Protein AF-A0A1H5SXU6-F1 (afdb_monomer_lite)

Organism: NCBI:txid44577

Secondary structure (DSSP, 8-state):
-HHHHHHHHHHHHHHHHHHHHHHHHHS-SS-S-S------HHHHHHHHHHHHHHHHHHHS-----GGG--

Sequence (70 aa):
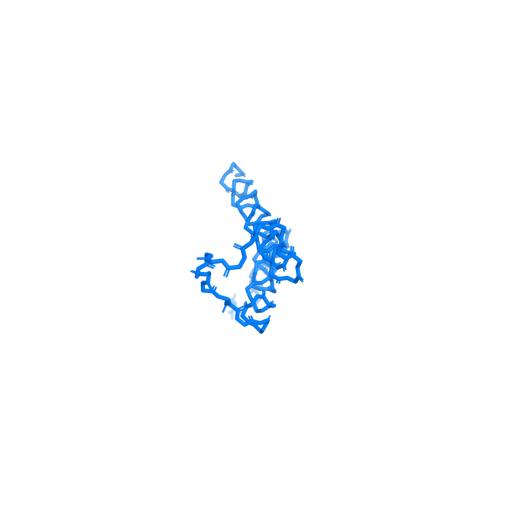MTIQKIFVFSLMTMLLTLFVMYVNIEHPAINVNMGSALLSDEVLMGSALFIIYLLLSSFYPKKASRRLIK

pLDDT: mean 76.73, std 15.17, range [41.03, 93.25]

Radius of gyration: 17.48 Å; chains: 1; bounding box: 52×17×38 Å

Structure (mmCIF, N/CA/C/O backbone):
data_AF-A0A1H5SXU6-F1
#
_entry.id   AF-A0A1H5SXU6-F1
#
loop_
_atom_site.group_PDB
_atom_site.id
_atom_site.type_symbol
_atom_site.label_atom_id
_atom_site.label_alt_id
_atom_site.label_comp_id
_atom_site.label_asym_id
_atom_site.label_entity_id
_atom_site.label_seq_id
_atom_site.pdbx_PDB_ins_code
_atom_site.Cartn_x
_atom_site.Cartn_y
_atom_site.Cartn_z
_atom_site.occupancy
_atom_site.B_iso_or_equiv
_atom_site.auth_seq_id
_atom_site.auth_comp_id
_atom_site.auth_asym_id
_atom_site.auth_atom_id
_atom_site.pdbx_PDB_model_num
ATOM 1 N N . MET A 1 1 ? -4.763 6.416 21.219 1.00 65.75 1 MET A N 1
ATOM 2 C CA . MET A 1 1 ? -4.490 7.541 20.290 1.00 65.75 1 MET A CA 1
ATOM 3 C C . MET A 1 1 ? -3.108 7.472 19.644 1.00 65.75 1 MET A C 1
ATOM 5 O O . MET A 1 1 ? -3.039 7.617 18.434 1.00 65.75 1 MET A O 1
ATOM 9 N N . THR A 1 2 ? -2.021 7.232 20.388 1.00 82.00 2 THR A N 1
ATOM 10 C CA . THR A 1 2 ? -0.647 7.182 19.836 1.00 82.00 2 THR A CA 1
ATOM 11 C C . THR A 1 2 ? -0.476 6.145 18.720 1.00 82.00 2 THR A C 1
ATOM 13 O O . THR A 1 2 ? 0.029 6.473 17.655 1.00 82.00 2 THR A O 1
ATOM 16 N N . ILE A 1 3 ? -0.998 4.930 18.913 1.00 84.50 3 ILE A N 1
ATOM 17 C CA . ILE A 1 3 ? -0.912 3.836 17.927 1.00 84.50 3 ILE A CA 1
ATOM 18 C C . ILE A 1 3 ? -1.644 4.183 16.620 1.00 84.50 3 ILE A C 1
ATOM 20 O O . ILE A 1 3 ? -1.113 3.958 15.540 1.00 84.50 3 ILE A O 1
ATOM 24 N N . GLN A 1 4 ? -2.827 4.801 16.702 1.00 84.38 4 GLN A N 1
ATOM 25 C CA . GLN A 1 4 ? -3.589 5.224 15.521 1.00 84.38 4 GLN A CA 1
ATOM 26 C C . GLN A 1 4 ? -2.853 6.313 14.728 1.00 84.38 4 GLN A C 1
ATOM 28 O O . GLN A 1 4 ? -2.838 6.275 13.503 1.00 84.38 4 GLN A O 1
ATOM 33 N N . LYS A 1 5 ? -2.204 7.261 15.417 1.00 85.75 5 LYS A N 1
ATOM 34 C CA . LYS A 1 5 ? -1.391 8.298 14.765 1.00 85.75 5 LYS A CA 1
ATOM 35 C C . LYS A 1 5 ? -0.186 7.696 14.037 1.00 85.75 5 LYS A C 1
ATOM 37 O O . LYS A 1 5 ? 0.066 8.065 12.897 1.00 85.75 5 LYS A O 1
ATOM 42 N N . ILE A 1 6 ? 0.506 6.742 14.666 1.00 91.44 6 ILE A N 1
ATOM 43 C CA . ILE A 1 6 ? 1.629 6.015 14.051 1.00 91.44 6 ILE A CA 1
ATOM 44 C C . ILE A 1 6 ? 1.152 5.216 12.831 1.00 91.44 6 ILE A C 1
ATOM 46 O O . ILE A 1 6 ? 1.789 5.255 11.784 1.00 91.44 6 ILE A O 1
ATOM 50 N N . PHE A 1 7 ? 0.003 4.545 12.936 1.00 89.81 7 PHE A N 1
ATOM 51 C CA . PHE A 1 7 ? -0.598 3.800 11.830 1.00 89.81 7 PHE A CA 1
ATOM 52 C C . PHE A 1 7 ? -0.934 4.701 10.633 1.00 89.81 7 PHE A C 1
ATOM 54 O O . PHE A 1 7 ? -0.567 4.388 9.505 1.00 89.81 7 PHE A O 1
ATOM 61 N N . VAL A 1 8 ? -1.568 5.854 10.874 1.00 91.38 8 VAL A N 1
ATOM 62 C CA . VAL A 1 8 ? -1.872 6.836 9.819 1.00 91.38 8 VAL A CA 1
ATOM 63 C C . VAL A 1 8 ? -0.594 7.380 9.186 1.00 91.38 8 VAL A C 1
ATOM 65 O O . VAL A 1 8 ? -0.514 7.465 7.964 1.00 91.38 8 VAL A O 1
ATOM 68 N N . PHE A 1 9 ? 0.414 7.712 9.995 1.00 92.44 9 PHE A N 1
ATOM 69 C CA . PHE A 1 9 ? 1.698 8.188 9.487 1.00 92.44 9 PHE A CA 1
ATOM 70 C C . PHE A 1 9 ? 2.374 7.140 8.591 1.00 92.44 9 PHE A C 1
ATOM 72 O O . PHE A 1 9 ? 2.805 7.470 7.491 1.00 92.44 9 PHE A O 1
ATOM 79 N N . SER A 1 10 ? 2.371 5.871 9.010 1.00 93.25 10 SER A N 1
ATOM 80 C CA . SER A 1 10 ? 2.893 4.747 8.222 1.00 93.25 10 SER A CA 1
ATOM 81 C C . SER A 1 10 ? 2.191 4.610 6.862 1.00 93.25 10 SER A C 1
ATOM 83 O O . SER A 1 10 ? 2.846 4.552 5.819 1.00 93.25 10 SER A O 1
ATOM 85 N N . LEU A 1 11 ? 0.855 4.659 6.839 1.00 92.81 11 LEU A N 1
ATOM 86 C CA . LEU A 1 11 ? 0.086 4.600 5.591 1.00 92.81 11 LEU A CA 1
ATOM 87 C C . LEU A 1 11 ? 0.391 5.781 4.657 1.00 92.81 11 LEU A C 1
ATOM 89 O O . LEU A 1 11 ? 0.521 5.587 3.451 1.00 92.81 11 LEU A O 1
ATOM 93 N N . MET A 1 12 ? 0.557 6.988 5.206 1.00 92.44 12 MET A N 1
ATOM 94 C CA . MET A 1 12 ? 0.941 8.168 4.423 1.00 92.44 12 MET A CA 1
ATOM 95 C C . MET A 1 12 ? 2.338 8.023 3.817 1.00 92.44 12 MET A C 1
ATOM 97 O O . MET A 1 12 ? 2.525 8.327 2.641 1.00 92.44 12 MET A O 1
ATOM 101 N N . THR A 1 13 ? 3.309 7.504 4.578 1.00 93.12 13 THR A N 1
ATOM 102 C CA . THR A 1 13 ? 4.655 7.242 4.047 1.00 93.12 13 THR A CA 1
ATOM 103 C C . THR A 1 13 ? 4.640 6.193 2.938 1.00 93.12 13 THR A C 1
ATOM 105 O O . THR A 1 13 ? 5.311 6.374 1.929 1.00 93.12 13 THR A O 1
ATOM 108 N N . MET A 1 14 ? 3.814 5.152 3.068 1.00 91.94 14 MET A N 1
ATOM 109 C CA . MET A 1 14 ? 3.679 4.093 2.066 1.00 91.94 14 MET A CA 1
ATOM 110 C C . MET A 1 14 ? 3.089 4.621 0.747 1.00 91.94 14 MET A C 1
ATOM 112 O O . MET A 1 14 ? 3.584 4.289 -0.327 1.00 91.94 14 MET A O 1
ATOM 116 N N . LEU A 1 15 ? 2.093 5.510 0.825 1.00 91.44 15 LEU A N 1
ATOM 117 C CA . LEU A 1 15 ? 1.531 6.224 -0.330 1.00 91.44 15 LEU A CA 1
ATOM 118 C C . LEU A 1 15 ? 2.587 7.080 -1.042 1.00 91.44 15 LEU A C 1
ATOM 120 O O . LEU A 1 15 ? 2.673 7.078 -2.268 1.00 91.44 15 LEU A O 1
ATOM 124 N N . LEU A 1 16 ? 3.417 7.780 -0.266 1.00 90.62 16 LEU A N 1
ATOM 125 C CA . LEU A 1 16 ? 4.477 8.634 -0.795 1.00 90.62 16 LEU A CA 1
ATOM 126 C C . LEU A 1 16 ? 5.573 7.811 -1.490 1.00 90.62 16 LEU A C 1
ATOM 128 O O . LEU A 1 16 ? 6.037 8.189 -2.562 1.00 90.62 16 LEU A O 1
ATOM 132 N N . THR A 1 17 ? 5.945 6.657 -0.929 1.00 88.69 17 THR A N 1
ATOM 133 C CA . THR A 1 17 ? 6.888 5.722 -1.560 1.00 88.69 17 THR A CA 1
ATOM 134 C C . THR A 1 17 ? 6.344 5.169 -2.876 1.00 88.69 17 THR A C 1
ATOM 136 O O . THR A 1 17 ? 7.082 5.142 -3.858 1.00 88.69 17 THR A O 1
ATOM 139 N N . LEU A 1 18 ? 5.064 4.780 -2.927 1.00 86.75 18 LEU A N 1
ATOM 140 C CA . LEU A 1 18 ? 4.433 4.319 -4.170 1.00 86.75 18 LEU A CA 1
ATOM 141 C C . LEU A 1 18 ? 4.414 5.417 -5.238 1.00 86.75 18 LEU A C 1
ATOM 143 O O . LEU A 1 18 ? 4.716 5.141 -6.394 1.00 86.75 18 LEU A O 1
ATOM 147 N N . PHE A 1 19 ? 4.136 6.664 -4.850 1.00 84.69 19 PHE A N 1
ATOM 148 C CA . PHE A 1 19 ? 4.177 7.802 -5.768 1.00 84.69 19 PHE A CA 1
ATOM 149 C C . PHE A 1 19 ? 5.582 8.041 -6.337 1.00 84.69 19 PHE A C 1
ATOM 151 O O . PHE A 1 19 ? 5.749 8.191 -7.544 1.00 84.69 19 PHE A O 1
ATOM 158 N N . VAL A 1 20 ? 6.614 8.017 -5.489 1.00 85.00 20 VAL A N 1
ATOM 159 C CA . VAL A 1 20 ? 8.012 8.144 -5.936 1.00 85.00 20 VAL A CA 1
ATOM 160 C C . VAL A 1 20 ? 8.406 6.987 -6.854 1.00 85.00 20 VAL A C 1
ATOM 162 O O . VAL A 1 20 ? 9.123 7.195 -7.831 1.00 85.00 20 VAL A O 1
ATOM 165 N N . MET A 1 21 ? 7.942 5.771 -6.565 1.00 81.94 21 MET A N 1
ATOM 166 C CA . MET A 1 21 ? 8.194 4.607 -7.412 1.00 81.94 21 MET A CA 1
ATOM 167 C C . MET A 1 21 ? 7.538 4.773 -8.788 1.00 81.94 21 MET A C 1
ATOM 169 O O . MET A 1 21 ? 8.213 4.571 -9.790 1.00 81.94 21 MET A O 1
ATOM 173 N N . TYR A 1 22 ? 6.283 5.226 -8.837 1.00 81.19 22 TYR A N 1
ATOM 174 C CA . TYR A 1 22 ? 5.563 5.525 -10.078 1.00 81.19 22 TYR A CA 1
ATOM 175 C C . TYR A 1 22 ? 6.271 6.594 -10.928 1.00 81.19 22 TYR A C 1
ATOM 177 O O . TYR A 1 22 ? 6.550 6.371 -12.101 1.00 81.19 22 TYR A O 1
ATOM 185 N N . VAL A 1 23 ? 6.663 7.724 -10.327 1.00 79.50 23 VAL A N 1
ATOM 186 C CA . VAL A 1 23 ? 7.362 8.805 -11.049 1.00 79.50 23 VAL A CA 1
ATOM 187 C C . VAL A 1 23 ? 8.714 8.340 -11.599 1.00 79.50 23 VAL A C 1
ATOM 189 O O . VAL A 1 23 ? 9.074 8.677 -12.724 1.00 79.50 23 VAL A O 1
ATOM 192 N N . ASN A 1 24 ? 9.461 7.539 -10.834 1.00 74.19 24 ASN A N 1
ATOM 193 C CA . ASN A 1 24 ? 10.736 6.983 -11.297 1.00 74.19 24 ASN A CA 1
ATOM 194 C C . ASN A 1 24 ? 10.570 5.929 -12.404 1.00 74.19 24 ASN A C 1
ATOM 196 O O . ASN A 1 24 ? 11.513 5.710 -13.162 1.00 74.19 24 ASN A O 1
ATOM 200 N N . ILE A 1 25 ? 9.409 5.271 -12.489 1.00 70.94 25 ILE A N 1
ATOM 201 C CA . ILE A 1 25 ? 9.074 4.342 -13.574 1.00 70.94 25 ILE A CA 1
ATOM 202 C C . ILE A 1 25 ? 8.820 5.113 -14.875 1.00 70.94 25 ILE A C 1
ATOM 204 O O . ILE A 1 25 ? 9.390 4.761 -15.906 1.00 70.94 25 ILE A O 1
ATOM 208 N N . GLU A 1 26 ? 8.011 6.175 -14.834 1.00 63.38 26 GLU A N 1
ATOM 209 C CA . GLU A 1 26 ? 7.685 6.965 -16.030 1.00 63.38 26 GLU A CA 1
ATOM 210 C C . GLU 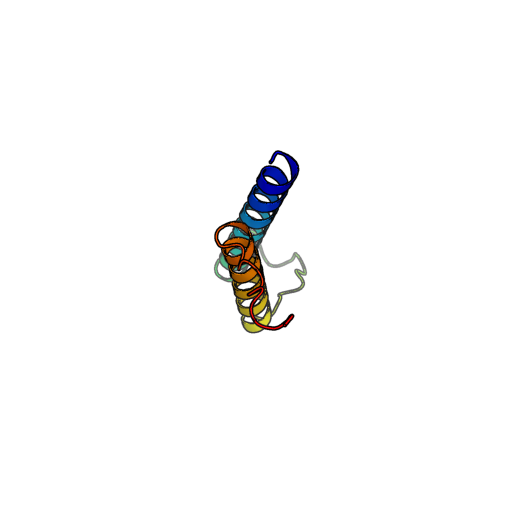A 1 26 ? 8.864 7.821 -16.517 1.00 63.38 26 GLU A C 1
ATOM 212 O O . GLU A 1 26 ? 9.059 8.004 -17.722 1.00 63.38 26 GLU A O 1
ATOM 217 N N . HIS A 1 27 ? 9.670 8.344 -15.590 1.00 63.81 27 HIS A N 1
ATOM 218 C CA . HIS A 1 27 ? 10.810 9.212 -15.880 1.00 63.81 27 HIS A CA 1
ATOM 219 C C . HIS A 1 27 ? 12.057 8.737 -15.124 1.00 63.81 27 HIS A C 1
ATOM 221 O O . HIS A 1 27 ? 12.421 9.317 -14.095 1.00 63.81 27 HIS A O 1
ATOM 227 N N . PRO A 1 28 ? 12.744 7.690 -15.619 1.00 62.62 28 PRO A N 1
ATOM 228 C CA . PRO A 1 28 ? 13.934 7.167 -14.966 1.00 62.62 28 PRO A CA 1
ATOM 229 C C . PRO A 1 28 ? 15.049 8.219 -14.986 1.00 62.62 28 PRO A C 1
ATOM 231 O O . PRO A 1 28 ? 15.706 8.447 -15.999 1.00 62.62 28 PRO A O 1
ATOM 234 N N . ALA A 1 29 ? 15.282 8.858 -13.839 1.00 59.34 29 ALA A N 1
ATOM 235 C CA . ALA A 1 29 ? 16.328 9.866 -13.677 1.00 59.34 29 ALA A CA 1
ATOM 236 C C . ALA A 1 29 ? 17.752 9.265 -13.695 1.00 59.34 29 ALA A C 1
ATOM 238 O O . ALA A 1 29 ? 18.729 10.005 -13.806 1.00 59.34 29 ALA A O 1
ATOM 239 N N . ILE A 1 30 ? 17.890 7.935 -13.574 1.00 58.59 30 ILE A N 1
ATOM 240 C CA . ILE A 1 30 ? 19.176 7.228 -13.488 1.00 58.59 30 ILE A CA 1
ATOM 241 C C . ILE A 1 30 ? 19.153 5.983 -14.396 1.00 58.59 30 ILE A C 1
ATOM 243 O O . ILE A 1 30 ? 18.420 5.030 -14.160 1.00 58.59 30 ILE A O 1
ATOM 247 N N . ASN A 1 31 ? 19.969 6.045 -15.451 1.00 52.03 31 ASN A N 1
ATOM 248 C CA . ASN A 1 31 ? 20.384 5.019 -16.420 1.00 52.03 31 ASN A CA 1
ATOM 249 C C . ASN A 1 31 ? 19.984 3.540 -16.128 1.00 52.03 31 ASN A C 1
ATOM 251 O O . ASN A 1 31 ? 20.665 2.841 -15.380 1.00 52.03 31 ASN A O 1
ATOM 255 N N . VAL A 1 32 ? 18.888 3.108 -16.770 1.00 55.00 32 VAL A N 1
ATOM 256 C CA . VAL A 1 32 ? 18.445 1.802 -17.345 1.00 55.00 32 VAL A CA 1
ATOM 257 C C . VAL A 1 32 ? 19.076 0.430 -17.002 1.00 55.00 32 VAL A C 1
ATOM 259 O O . VAL A 1 32 ? 18.681 -0.549 -17.626 1.00 55.00 32 VAL A O 1
ATOM 262 N N . ASN A 1 33 ? 19.955 0.258 -16.010 1.00 54.66 33 ASN A N 1
ATOM 263 C CA . ASN A 1 33 ? 20.510 -1.075 -15.687 1.00 54.66 33 ASN A CA 1
ATOM 264 C C . ASN A 1 33 ? 20.193 -1.603 -14.278 1.00 54.66 33 ASN A C 1
ATOM 266 O O . ASN A 1 33 ? 20.713 -2.641 -13.870 1.00 54.66 33 ASN A O 1
ATOM 270 N N . MET A 1 34 ? 19.324 -0.923 -13.531 1.00 51.94 34 MET A N 1
ATOM 271 C CA . MET A 1 34 ? 18.738 -1.484 -12.316 1.00 51.94 34 MET A CA 1
ATOM 272 C C . MET A 1 34 ? 17.485 -2.255 -12.711 1.00 51.94 34 MET A C 1
ATOM 274 O O . MET A 1 34 ? 16.461 -1.656 -13.020 1.00 51.94 34 MET A O 1
ATOM 278 N N . GLY A 1 35 ? 17.585 -3.586 -12.722 1.00 53.62 35 GLY A N 1
ATOM 279 C CA . GLY A 1 35 ? 16.437 -4.481 -12.826 1.00 53.62 35 G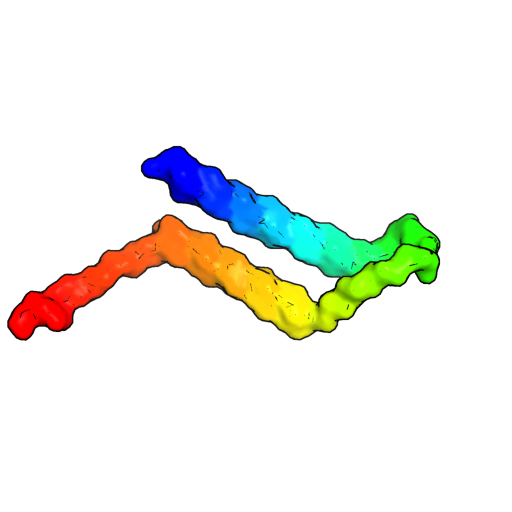LY A CA 1
ATOM 280 C C . GLY A 1 35 ? 15.488 -4.238 -11.658 1.00 53.62 35 GLY A C 1
ATOM 281 O O . GLY A 1 35 ? 15.597 -4.876 -10.614 1.00 53.62 35 GLY A O 1
ATOM 282 N N . SER A 1 36 ? 14.592 -3.270 -11.803 1.00 54.50 36 SER A N 1
ATOM 283 C CA . SER A 1 36 ? 13.502 -3.054 -10.872 1.00 54.50 36 SER A CA 1
ATOM 284 C C . SER A 1 36 ? 12.366 -3.975 -11.290 1.00 54.50 36 SER A C 1
ATOM 286 O O . SER A 1 36 ? 11.989 -4.049 -12.460 1.00 54.50 36 SER A O 1
ATOM 288 N N . ALA A 1 37 ? 11.836 -4.724 -10.327 1.00 56.59 37 ALA A N 1
ATOM 289 C CA . ALA A 1 37 ? 10.565 -5.404 -10.484 1.00 56.59 37 ALA A CA 1
ATOM 290 C C . ALA A 1 37 ? 9.491 -4.324 -10.686 1.00 56.59 37 ALA A C 1
ATOM 292 O O . ALA A 1 37 ? 8.945 -3.784 -9.725 1.00 56.59 37 ALA A O 1
ATOM 293 N N . LEU A 1 38 ? 9.278 -3.951 -11.947 1.00 65.94 38 LEU A N 1
ATOM 294 C CA . LEU A 1 38 ? 8.210 -3.074 -12.396 1.00 65.94 38 LEU A CA 1
ATOM 295 C C . LEU A 1 38 ? 6.889 -3.730 -12.000 1.00 65.94 38 LEU A C 1
ATOM 297 O O . LEU A 1 38 ? 6.473 -4.735 -12.577 1.00 65.94 38 LEU A O 1
ATOM 301 N N . LEU A 1 39 ? 6.265 -3.199 -10.952 1.00 67.12 39 LEU A N 1
ATOM 302 C CA . LEU A 1 39 ? 4.883 -3.527 -10.646 1.00 67.12 39 LEU A CA 1
ATOM 303 C C . LEU A 1 39 ? 4.022 -2.937 -11.761 1.00 67.12 39 LEU A C 1
ATOM 305 O O . LEU A 1 39 ? 4.216 -1.783 -12.133 1.00 67.12 39 LEU A O 1
ATOM 309 N N . SER A 1 40 ? 3.089 -3.732 -12.281 1.00 80.38 40 SER A N 1
ATOM 310 C CA . SER A 1 40 ? 2.128 -3.265 -13.281 1.00 80.38 40 SER A CA 1
ATOM 311 C C . SER A 1 40 ? 1.295 -2.107 -12.727 1.00 80.38 40 SER A C 1
ATOM 313 O O . SER A 1 40 ? 1.014 -2.072 -11.520 1.00 80.38 40 SER A O 1
ATOM 315 N N . ASP A 1 41 ? 0.855 -1.200 -13.595 1.00 81.19 41 ASP A N 1
ATOM 316 C CA . ASP A 1 41 ? 0.061 -0.027 -13.215 1.00 81.19 41 ASP A CA 1
ATOM 317 C C . ASP A 1 41 ? -1.205 -0.413 -12.436 1.00 81.19 41 ASP A C 1
ATOM 319 O O . ASP A 1 41 ? -1.590 0.265 -11.483 1.00 81.19 41 ASP A O 1
ATOM 323 N N . GLU A 1 42 ? -1.813 -1.563 -12.743 1.00 84.81 42 GLU A N 1
ATOM 324 C CA . GLU A 1 42 ? -2.980 -2.083 -12.025 1.00 84.81 42 GLU A CA 1
ATOM 325 C C . GLU A 1 42 ? -2.656 -2.449 -10.572 1.00 84.81 42 GLU A C 1
ATOM 327 O O . GLU A 1 42 ? -3.484 -2.262 -9.677 1.00 84.81 42 GLU A O 1
ATOM 332 N N . VAL A 1 43 ? -1.446 -2.954 -10.311 1.00 84.69 43 VAL A N 1
ATOM 333 C CA . VAL A 1 43 ? -0.986 -3.314 -8.961 1.00 84.69 43 VAL A CA 1
ATOM 334 C C . VAL A 1 43 ? -0.665 -2.055 -8.158 1.00 84.69 43 VAL A C 1
ATOM 336 O O . VAL A 1 43 ? -1.021 -1.959 -6.979 1.00 84.69 43 VAL A O 1
ATOM 339 N N . LEU A 1 44 ? -0.048 -1.057 -8.794 1.00 84.88 44 LEU A N 1
ATOM 340 C CA . LEU A 1 44 ? 0.190 0.262 -8.202 1.00 84.88 44 LEU A CA 1
ATOM 341 C C . LEU A 1 44 ? -1.132 0.964 -7.866 1.00 84.88 44 LEU A C 1
ATOM 343 O O . LEU A 1 44 ? -1.329 1.418 -6.738 1.00 84.88 44 LEU A O 1
ATOM 347 N N . MET A 1 45 ? -2.085 0.966 -8.796 1.00 86.81 45 MET A N 1
ATOM 348 C CA . MET A 1 45 ? -3.406 1.549 -8.583 1.00 86.81 45 MET A CA 1
ATOM 349 C C . MET A 1 45 ? -4.185 0.806 -7.489 1.00 86.81 45 M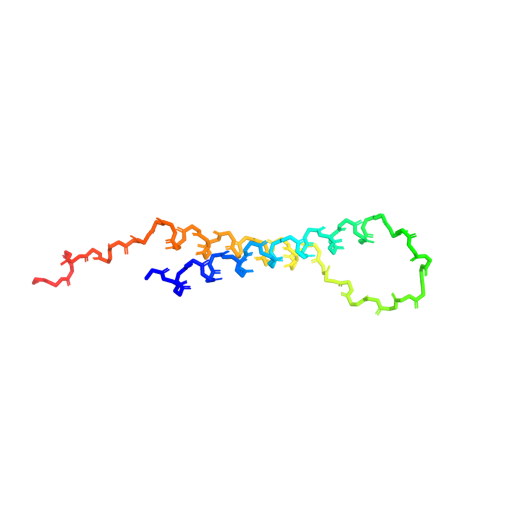ET A C 1
ATOM 351 O O . MET A 1 45 ? -4.738 1.434 -6.584 1.00 86.81 45 MET A O 1
ATOM 355 N N . GLY A 1 46 ? -4.190 -0.530 -7.517 1.00 91.31 46 GLY A N 1
ATOM 356 C CA . GLY A 1 46 ? -4.856 -1.355 -6.508 1.00 91.31 46 GLY A CA 1
ATOM 357 C C . GLY A 1 46 ? -4.278 -1.161 -5.105 1.00 91.31 46 GLY A C 1
ATOM 358 O O . GLY A 1 46 ? -5.029 -1.012 -4.138 1.00 91.31 46 GLY A O 1
ATOM 359 N N . SER A 1 47 ? -2.950 -1.095 -4.986 1.00 88.94 47 SER A N 1
ATOM 360 C CA . SER A 1 47 ? -2.279 -0.837 -3.707 1.00 88.94 47 SER A CA 1
ATOM 361 C C . SER A 1 47 ? -2.550 0.578 -3.185 1.00 88.94 47 SER A C 1
ATOM 363 O O . SER A 1 47 ? -2.872 0.728 -2.005 1.00 88.94 47 SER A O 1
ATOM 365 N N . ALA A 1 48 ? -2.537 1.603 -4.042 1.00 90.56 48 ALA A N 1
ATOM 366 C CA . ALA A 1 48 ? -2.893 2.968 -3.653 1.00 90.56 48 ALA A CA 1
ATOM 367 C C . ALA A 1 48 ? -4.342 3.061 -3.141 1.00 90.56 48 ALA A C 1
ATOM 369 O O . ALA A 1 48 ? -4.587 3.611 -2.063 1.00 90.56 48 ALA A O 1
ATOM 370 N N . LEU A 1 49 ? -5.299 2.461 -3.858 1.00 92.50 49 LEU A N 1
ATOM 371 C CA . LEU A 1 49 ? -6.705 2.411 -3.445 1.00 92.50 49 LEU A CA 1
ATOM 372 C C . LEU A 1 49 ? -6.889 1.686 -2.105 1.00 92.50 49 LEU A C 1
ATOM 374 O O . LEU A 1 49 ? -7.660 2.140 -1.256 1.00 92.50 49 LEU A O 1
ATOM 378 N N . PHE A 1 50 ? -6.156 0.595 -1.882 1.00 92.94 50 PHE A N 1
ATOM 379 C CA . PHE A 1 50 ? -6.190 -0.141 -0.621 1.00 92.94 50 PHE A CA 1
ATOM 380 C C . PHE A 1 50 ? -5.686 0.701 0.562 1.00 92.94 50 PHE A C 1
ATOM 382 O O . PHE A 1 50 ? -6.332 0.748 1.611 1.00 92.94 50 PHE A O 1
ATOM 389 N N . ILE A 1 51 ? -4.578 1.430 0.396 1.00 92.94 51 ILE A N 1
ATOM 390 C CA . ILE A 1 51 ? -4.051 2.333 1.433 1.00 92.94 51 ILE A CA 1
ATOM 391 C C . ILE A 1 51 ? -5.053 3.457 1.729 1.00 92.94 51 ILE A C 1
ATOM 393 O O . ILE A 1 51 ? -5.325 3.749 2.896 1.00 92.94 51 ILE A O 1
ATOM 397 N N . ILE A 1 52 ? -5.645 4.057 0.690 1.00 91.12 52 ILE A N 1
ATOM 398 C CA . ILE A 1 52 ? -6.673 5.100 0.831 1.00 91.12 52 ILE A CA 1
ATOM 399 C C . ILE A 1 52 ? -7.878 4.568 1.617 1.00 91.12 52 ILE A C 1
ATOM 401 O O . ILE A 1 52 ? -8.370 5.242 2.524 1.00 91.12 52 ILE A O 1
ATOM 405 N N . TYR A 1 53 ? -8.321 3.340 1.338 1.00 91.69 53 TYR A N 1
ATOM 406 C CA . TYR A 1 53 ? -9.394 2.688 2.088 1.00 91.69 53 TYR A CA 1
ATOM 407 C C . TYR A 1 53 ? -9.055 2.516 3.579 1.00 91.69 53 TYR A C 1
ATOM 409 O O . TYR A 1 53 ? -9.893 2.797 4.444 1.00 91.69 53 TYR A O 1
ATOM 417 N N . LEU A 1 54 ? -7.830 2.093 3.905 1.00 90.81 54 LEU A N 1
ATOM 418 C CA . LEU A 1 54 ? -7.383 1.955 5.295 1.00 90.81 54 LEU A CA 1
ATOM 419 C C . LEU A 1 54 ? -7.294 3.309 6.010 1.00 90.81 54 LEU A C 1
ATOM 421 O O . LEU A 1 54 ? -7.686 3.421 7.175 1.00 90.81 54 LEU A O 1
ATOM 425 N N . LEU A 1 55 ? -6.839 4.350 5.310 1.00 90.50 55 LEU A N 1
ATOM 426 C CA . LEU A 1 55 ? -6.821 5.720 5.821 1.00 90.50 55 LEU A CA 1
ATOM 427 C C . LEU A 1 55 ? -8.235 6.219 6.124 1.00 90.50 55 LEU A C 1
ATOM 429 O O . LEU A 1 55 ? -8.505 6.655 7.243 1.00 90.50 55 LEU A O 1
ATOM 433 N N . 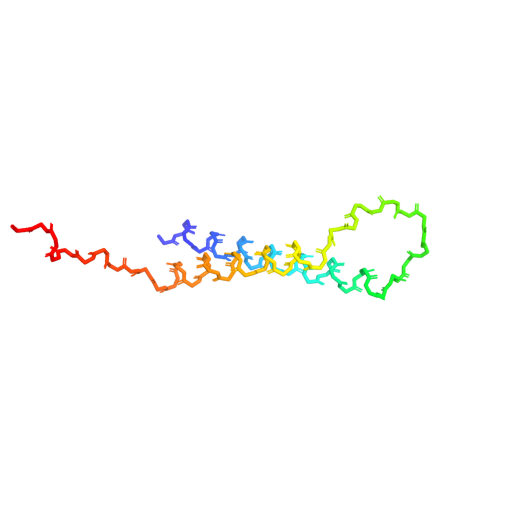LEU A 1 56 ? -9.158 6.088 5.168 1.00 88.50 56 LEU A N 1
ATOM 434 C CA . LEU A 1 56 ? -10.572 6.428 5.348 1.00 88.50 56 LEU A CA 1
ATOM 435 C C . LEU A 1 56 ? -11.182 5.672 6.530 1.00 88.50 56 LEU A C 1
ATOM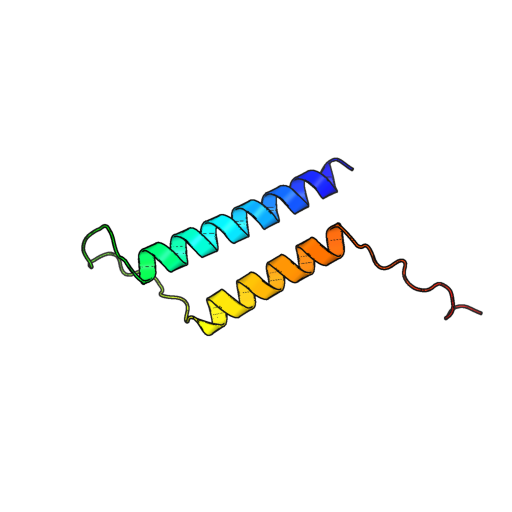 437 O O . LEU A 1 56 ? -11.865 6.278 7.350 1.00 88.50 56 LEU A O 1
ATOM 441 N N . SER A 1 57 ? -10.884 4.380 6.669 1.00 86.00 57 SER A N 1
ATOM 442 C CA . SER A 1 57 ? -11.357 3.558 7.789 1.00 86.00 57 SER A CA 1
ATOM 443 C C . SER A 1 57 ? -10.807 4.022 9.144 1.00 86.00 57 SER A C 1
ATOM 445 O O . SER A 1 57 ? -11.497 3.918 10.157 1.00 86.00 57 SER A O 1
ATOM 447 N N . SER A 1 58 ? -9.585 4.564 9.170 1.00 85.56 58 SER A N 1
ATOM 448 C CA . SER A 1 58 ? -8.963 5.127 10.375 1.00 85.56 58 SER A CA 1
ATOM 449 C C . SER A 1 58 ? -9.585 6.467 10.791 1.00 85.56 58 SER A C 1
ATOM 451 O O . SER A 1 58 ? -9.750 6.719 11.986 1.00 85.56 58 SER A O 1
ATOM 453 N N . PHE A 1 59 ? -9.952 7.325 9.831 1.00 83.81 59 PHE A N 1
ATOM 454 C CA . PHE A 1 59 ? -10.570 8.634 10.101 1.00 83.81 59 PHE A CA 1
ATOM 455 C C . PHE A 1 59 ? -12.080 8.561 10.331 1.00 83.81 59 PHE A C 1
ATOM 457 O O . PHE A 1 59 ? -12.619 9.304 11.151 1.00 83.81 59 PHE A O 1
ATOM 464 N N . TYR A 1 60 ? -12.752 7.644 9.642 1.00 83.31 60 TYR A N 1
ATOM 465 C CA . TYR A 1 60 ? -14.188 7.412 9.729 1.00 83.31 60 TYR A CA 1
ATOM 466 C C . TYR A 1 60 ? -14.444 5.996 10.239 1.00 83.31 60 TYR A C 1
ATOM 468 O O . TYR A 1 60 ? -14.933 5.148 9.485 1.00 83.31 60 TYR A O 1
ATOM 476 N N . PRO A 1 61 ? -14.135 5.703 11.517 1.00 72.56 61 PRO A N 1
ATOM 477 C CA . PRO A 1 61 ? -14.459 4.410 12.084 1.00 72.56 61 PRO A CA 1
ATOM 478 C C . PRO A 1 61 ? -15.977 4.239 12.004 1.00 72.56 61 PRO A C 1
ATOM 480 O O . PRO A 1 61 ? -16.732 4.903 12.721 1.00 72.56 61 PRO A O 1
ATOM 483 N N . LYS A 1 62 ? -16.448 3.357 11.111 1.00 67.56 62 LYS A N 1
ATOM 484 C CA . LYS A 1 62 ? -17.842 2.915 11.128 1.00 67.56 62 LYS A CA 1
ATOM 485 C C . LYS A 1 62 ? -18.079 2.358 12.526 1.00 67.56 62 LYS A C 1
ATOM 487 O O . LYS A 1 62 ? -17.561 1.298 12.869 1.00 67.56 62 LYS A O 1
ATOM 492 N N . LYS A 1 63 ? -18.861 3.066 13.347 1.00 59.38 63 LYS A N 1
ATOM 493 C CA . LYS A 1 63 ? -19.460 2.461 14.537 1.00 59.38 63 LYS A CA 1
ATOM 494 C C . LYS A 1 63 ? -20.239 1.267 14.005 1.00 59.38 63 LYS A C 1
ATOM 496 O O . LYS A 1 63 ? -21.215 1.473 13.284 1.00 59.38 63 LYS A O 1
ATOM 501 N N . ALA A 1 64 ? -19.772 0.048 14.276 1.00 57.84 64 ALA A N 1
ATOM 502 C CA . ALA A 1 64 ? -20.529 -1.152 13.956 1.00 57.84 64 ALA A CA 1
ATOM 503 C C . ALA A 1 64 ? -21.957 -0.912 14.455 1.00 57.84 64 ALA A C 1
ATOM 505 O O . ALA A 1 64 ? -22.162 -0.577 15.626 1.00 57.84 64 ALA A O 1
ATOM 506 N N . SER A 1 65 ? -22.921 -0.926 13.534 1.00 49.56 65 SER A N 1
ATOM 507 C CA . SER A 1 65 ? -24.304 -0.606 13.859 1.00 49.56 65 SER A CA 1
ATOM 508 C C . SER A 1 65 ? -24.774 -1.613 14.903 1.00 49.56 65 SER A C 1
ATOM 510 O O . SER A 1 65 ? -24.994 -2.778 14.588 1.00 49.56 65 SER A O 1
ATOM 512 N N . ARG A 1 66 ? -24.937 -1.173 16.158 1.00 53.91 66 ARG A N 1
ATOM 513 C CA . ARG A 1 66 ? -25.477 -1.992 17.260 1.00 53.91 66 ARG A CA 1
ATOM 514 C C . ARG A 1 66 ? -26.915 -2.480 17.004 1.00 53.91 66 ARG A C 1
ATOM 516 O O . ARG A 1 66 ? -27.475 -3.158 17.852 1.00 53.91 66 ARG A O 1
ATOM 523 N N . ARG A 1 67 ? -27.533 -2.143 15.864 1.00 53.47 67 ARG A N 1
ATOM 524 C CA . ARG A 1 67 ? -28.927 -2.481 15.537 1.00 53.47 67 ARG A CA 1
ATOM 525 C C . ARG A 1 67 ? -29.171 -3.933 15.105 1.00 53.47 67 ARG A C 1
ATOM 527 O O . ARG A 1 67 ? -30.321 -4.258 14.853 1.00 53.47 67 ARG A O 1
ATOM 534 N N . LEU A 1 68 ? -28.151 -4.791 15.041 1.00 56.00 68 LEU A N 1
ATOM 535 C CA . LEU A 1 68 ? -28.317 -6.227 14.742 1.00 56.00 68 LEU A CA 1
ATOM 536 C C . LEU A 1 68 ? -28.108 -7.146 15.959 1.00 56.00 68 LEU A C 1
ATOM 538 O O . LEU A 1 68 ? -27.955 -8.350 15.799 1.00 56.00 68 LEU A O 1
ATOM 542 N N . ILE A 1 69 ? -28.118 -6.589 17.173 1.00 51.75 69 ILE A N 1
ATOM 543 C CA . ILE A 1 69 ? -28.231 -7.368 18.411 1.00 51.75 69 ILE A CA 1
ATOM 544 C C . ILE A 1 69 ? -29.463 -6.846 19.150 1.00 51.75 69 ILE A C 1
ATOM 546 O O . ILE A 1 69 ? -29.363 -5.962 20.003 1.00 51.75 69 ILE A O 1
ATOM 550 N N . LYS A 1 70 ? -30.641 -7.328 18.763 1.00 41.03 70 LYS A N 1
ATOM 551 C CA . LYS A 1 70 ? -31.826 -7.308 19.615 1.00 41.03 70 LYS A CA 1
ATOM 552 C C . LYS A 1 70 ? -32.638 -8.564 19.364 1.00 41.03 70 LYS A C 1
ATOM 554 O O . LYS A 1 70 ? -32.786 -8.907 18.173 1.00 41.03 70 LYS A O 1
#

Foldseek 3Di:
DVVLVVVLVVLVVVLVVLVVVVVCVVPVPDDDDPPDPDDDPVRSVVSNVVSVVVNCCSVDVPPPPPVPPD